Protein AF-A0A6M4PAP9-F1 (afdb_monomer_lite)

pLDDT: mean 83.78, std 11.13, range [40.34, 94.56]

Radius of gyration: 16.0 Å; chains: 1; bounding box: 35×45×28 Å

Structure (mmCIF, N/CA/C/O backbone):
data_AF-A0A6M4PAP9-F1
#
_entry.id   AF-A0A6M4PAP9-F1
#
loop_
_atom_site.group_PDB
_atom_site.id
_atom_site.type_symbol
_atom_site.label_atom_id
_atom_site.label_alt_id
_atom_site.label_comp_id
_atom_site.label_asym_id
_atom_site.label_entity_id
_atom_site.label_seq_id
_atom_site.pdbx_PDB_ins_code
_atom_site.Cartn_x
_atom_site.Cartn_y
_atom_site.Cartn_z
_atom_site.occupancy
_atom_site.B_iso_or_equiv
_atom_site.auth_seq_id
_atom_site.auth_comp_id
_atom_site.auth_asym_id
_atom_site.auth_atom_id
_atom_site.pdbx_PDB_model_num
ATOM 1 N N . MET A 1 1 ? 6.017 -32.708 13.278 1.00 45.50 1 MET A N 1
ATOM 2 C CA . MET A 1 1 ? 6.046 -31.529 12.390 1.00 45.50 1 MET A CA 1
ATOM 3 C C . MET A 1 1 ? 4.644 -31.342 11.847 1.00 45.50 1 MET A C 1
ATOM 5 O O . MET A 1 1 ? 4.161 -32.225 11.154 1.00 45.50 1 MET A O 1
ATOM 9 N N . THR A 1 2 ? 3.949 -30.281 12.242 1.00 58.84 2 THR A N 1
ATOM 10 C CA . THR A 1 2 ? 2.662 -29.913 11.640 1.00 58.84 2 THR A CA 1
ATOM 11 C C . THR A 1 2 ? 2.930 -29.408 10.228 1.00 58.84 2 THR A C 1
ATOM 13 O O . THR A 1 2 ? 3.686 -28.454 10.059 1.00 58.84 2 THR A O 1
ATOM 16 N N . ASN A 1 3 ? 2.364 -30.080 9.227 1.00 66.94 3 ASN A N 1
ATOM 17 C CA . ASN A 1 3 ? 2.422 -29.657 7.833 1.00 66.94 3 ASN A CA 1
ATOM 18 C C . ASN A 1 3 ? 1.573 -28.383 7.706 1.00 66.94 3 ASN A C 1
ATOM 20 O O . ASN A 1 3 ? 0.348 -28.465 7.657 1.00 66.94 3 ASN A O 1
ATOM 24 N N . ARG A 1 4 ? 2.203 -27.209 7.811 1.00 83.62 4 ARG A N 1
ATOM 25 C CA . ARG A 1 4 ? 1.510 -25.931 7.642 1.00 83.62 4 ARG A CA 1
ATOM 26 C C . ARG A 1 4 ? 1.254 -25.754 6.151 1.00 83.62 4 ARG A C 1
ATOM 28 O O . ARG A 1 4 ? 2.203 -25.748 5.374 1.00 83.62 4 ARG A O 1
ATOM 35 N N . GLU A 1 5 ? -0.011 -25.618 5.771 1.00 87.12 5 GLU A N 1
ATOM 36 C CA . GLU A 1 5 ? -0.370 -25.230 4.409 1.00 87.12 5 GLU A CA 1
ATOM 37 C C . GLU A 1 5 ? 0.249 -23.862 4.096 1.00 87.12 5 GLU A C 1
ATOM 39 O O . GLU A 1 5 ? 0.129 -22.920 4.888 1.00 87.12 5 GLU A O 1
ATOM 44 N N . LEU A 1 6 ? 0.961 -23.780 2.969 1.00 90.94 6 LEU A N 1
ATOM 45 C CA . LEU A 1 6 ? 1.577 -22.540 2.511 1.00 90.94 6 LEU A CA 1
ATOM 46 C C . LEU A 1 6 ? 0.480 -21.544 2.129 1.00 90.94 6 LEU A C 1
ATOM 48 O O . LEU A 1 6 ? -0.467 -21.877 1.417 1.00 90.94 6 LEU A O 1
ATOM 52 N N . THR A 1 7 ? 0.615 -20.314 2.603 1.00 87.62 7 THR A N 1
ATOM 53 C CA . THR A 1 7 ? -0.268 -19.209 2.239 1.00 87.62 7 THR A CA 1
ATOM 54 C C . THR A 1 7 ? 0.156 -18.603 0.892 1.00 87.62 7 THR A C 1
ATOM 56 O O . THR A 1 7 ? 1.267 -18.847 0.410 1.00 87.62 7 THR A O 1
ATOM 59 N N . PRO A 1 8 ? -0.687 -17.766 0.264 1.00 86.38 8 PRO A N 1
ATOM 60 C CA . PRO A 1 8 ? -0.292 -17.033 -0.938 1.00 86.38 8 PRO A CA 1
ATOM 61 C C . PRO A 1 8 ? 0.943 -16.137 -0.753 1.00 86.38 8 PRO A C 1
ATOM 63 O O . PRO A 1 8 ? 1.653 -15.902 -1.722 1.00 86.38 8 PRO A O 1
ATOM 66 N N . TYR A 1 9 ? 1.225 -15.675 0.471 1.00 81.56 9 TYR A N 1
ATOM 67 C CA . TYR A 1 9 ? 2.452 -14.931 0.779 1.00 81.56 9 TYR A CA 1
ATOM 68 C C . TYR A 1 9 ? 3.676 -15.855 0.791 1.00 81.56 9 TYR A C 1
ATOM 70 O O . TYR A 1 9 ? 4.676 -15.556 0.153 1.00 81.56 9 TYR A O 1
ATOM 78 N N . ASP A 1 10 ? 3.559 -17.048 1.392 1.00 85.00 10 ASP A N 1
ATOM 79 C CA . ASP A 1 10 ? 4.655 -18.032 1.436 1.00 85.00 10 ASP A CA 1
ATOM 80 C C . ASP A 1 10 ? 5.072 -18.537 0.036 1.00 85.00 10 ASP A C 1
ATOM 82 O O . ASP A 1 10 ? 6.173 -19.052 -0.144 1.00 85.00 10 ASP A O 1
ATOM 86 N N . THR A 1 11 ? 4.183 -18.423 -0.954 1.00 88.31 11 THR A N 1
ATOM 87 C CA . THR A 1 11 ? 4.405 -18.873 -2.341 1.00 88.31 11 THR A CA 1
ATOM 88 C C . THR A 1 11 ? 4.687 -17.736 -3.323 1.00 88.31 11 THR A C 1
ATOM 90 O O . THR A 1 11 ? 4.973 -18.013 -4.486 1.00 88.31 11 THR A O 1
ATOM 93 N N . GLY A 1 12 ? 4.590 -16.473 -2.894 1.00 84.25 12 GLY A N 1
ATOM 94 C CA . GLY A 1 12 ? 4.694 -15.310 -3.783 1.00 84.25 12 GLY A CA 1
ATOM 95 C C . GLY A 1 12 ? 3.502 -15.130 -4.734 1.00 84.25 12 GLY A C 1
ATOM 96 O O . GLY A 1 12 ? 3.591 -14.383 -5.701 1.00 84.25 12 GLY A O 1
ATOM 97 N N . ALA A 1 13 ? 2.371 -15.796 -4.481 1.00 86.69 13 ALA A N 1
ATOM 98 C CA . ALA A 1 13 ? 1.151 -15.657 -5.279 1.00 86.69 13 ALA A CA 1
ATOM 99 C C . ALA A 1 13 ? 0.395 -14.335 -5.018 1.00 86.69 13 ALA A C 1
ATOM 101 O O . ALA A 1 13 ? -0.600 -14.052 -5.687 1.00 86.69 13 ALA A O 1
ATOM 102 N N . ARG A 1 14 ? 0.826 -13.535 -4.033 1.00 87.44 14 ARG A N 1
ATOM 103 C CA . ARG A 1 14 ? 0.334 -12.177 -3.757 1.00 87.44 14 ARG A CA 1
ATOM 104 C C . ARG A 1 14 ? 1.503 -11.232 -3.513 1.00 87.44 14 ARG A C 1
ATOM 106 O O . ARG A 1 14 ? 2.479 -11.634 -2.888 1.00 87.44 14 ARG A O 1
ATOM 113 N N . LEU A 1 15 ? 1.348 -9.979 -3.944 1.00 87.50 15 LEU A N 1
ATOM 114 C CA . LEU A 1 15 ? 2.279 -8.906 -3.597 1.00 87.50 15 LEU A CA 1
ATOM 115 C C . LEU A 1 15 ? 2.238 -8.642 -2.084 1.00 87.50 15 LEU A C 1
ATOM 117 O O . LEU A 1 15 ? 1.171 -8.700 -1.459 1.00 87.50 15 LEU A O 1
ATOM 121 N N . GLU A 1 16 ? 3.398 -8.354 -1.502 1.00 85.88 16 GLU A N 1
ATOM 122 C CA . GLU A 1 16 ? 3.531 -8.046 -0.079 1.00 85.88 16 GLU A CA 1
ATOM 123 C C . GLU A 1 16 ? 3.419 -6.535 0.158 1.00 85.88 16 GLU A C 1
ATOM 125 O O . GLU A 1 16 ? 4.092 -5.770 -0.535 1.00 85.88 16 GLU A O 1
ATOM 130 N N . PRO A 1 17 ? 2.602 -6.086 1.130 1.00 88.75 17 PRO A N 1
ATOM 131 C CA . PRO A 1 17 ? 2.561 -4.683 1.505 1.00 88.75 17 PRO A CA 1
ATOM 132 C C . PRO A 1 17 ? 3.837 -4.307 2.261 1.00 88.75 17 PRO A C 1
ATOM 134 O O . PRO A 1 17 ? 4.191 -4.937 3.261 1.00 88.75 17 PRO A O 1
ATOM 137 N N . LYS A 1 18 ? 4.489 -3.232 1.835 1.00 89.00 18 LYS A N 1
ATOM 138 C CA . LYS A 1 18 ? 5.656 -2.647 2.492 1.00 89.00 18 LYS A CA 1
ATOM 139 C C . LYS A 1 18 ? 5.281 -1.299 3.074 1.00 89.00 18 LYS A C 1
ATOM 141 O O . LYS A 1 18 ? 4.684 -0.468 2.401 1.00 89.00 18 LYS A O 1
ATOM 146 N N . THR A 1 19 ? 5.603 -1.073 4.341 1.00 89.75 19 THR A N 1
ATOM 147 C CA . THR A 1 19 ? 5.342 0.220 4.981 1.00 89.75 19 THR A CA 1
ATOM 148 C C . THR A 1 19 ? 6.126 1.319 4.285 1.00 89.75 19 THR A C 1
ATOM 150 O O . THR A 1 19 ? 7.333 1.188 4.096 1.00 89.75 19 THR A O 1
ATOM 153 N N . TRP A 1 20 ? 5.451 2.422 3.966 1.00 89.19 20 TRP A N 1
ATOM 154 C CA . TRP A 1 20 ? 6.077 3.543 3.266 1.00 89.19 20 TRP A CA 1
ATOM 155 C C . TRP A 1 20 ? 7.127 4.265 4.108 1.00 89.19 20 TRP A C 1
ATOM 157 O O . TRP A 1 20 ? 8.049 4.860 3.564 1.00 89.19 20 TRP A O 1
ATOM 167 N N . VAL A 1 21 ? 6.993 4.201 5.434 1.00 90.06 21 VAL A N 1
ATOM 168 C CA . VAL A 1 21 ? 7.942 4.774 6.390 1.00 90.06 21 VAL A CA 1
ATOM 169 C C . VAL A 1 21 ? 8.676 3.656 7.122 1.00 90.06 21 VAL A C 1
ATOM 171 O O . VAL A 1 21 ? 8.043 2.769 7.697 1.00 90.06 21 VAL A O 1
ATOM 174 N N . ASP A 1 22 ? 10.003 3.737 7.143 1.00 89.06 22 ASP A N 1
ATOM 175 C CA . ASP A 1 22 ? 10.891 2.871 7.915 1.00 89.06 22 ASP A CA 1
ATOM 176 C C . ASP A 1 22 ? 11.776 3.687 8.883 1.00 89.06 22 ASP A C 1
ATOM 178 O O . ASP A 1 22 ? 11.538 4.870 9.140 1.00 89.06 22 ASP A O 1
ATOM 182 N N . ALA A 1 23 ? 12.792 3.045 9.470 1.00 85.50 23 ALA A N 1
ATOM 183 C CA . ALA A 1 23 ? 13.706 3.690 10.416 1.00 85.50 23 ALA A CA 1
ATOM 184 C C . ALA A 1 23 ? 14.574 4.804 9.793 1.00 85.50 23 ALA A C 1
ATOM 186 O O . ALA A 1 23 ? 15.152 5.612 10.518 1.00 85.50 23 ALA A O 1
ATOM 187 N N . GLU A 1 24 ? 14.687 4.836 8.470 1.00 84.38 24 GLU A N 1
ATOM 188 C CA . GLU A 1 24 ? 15.563 5.712 7.697 1.00 84.38 24 GLU A CA 1
ATOM 189 C C . GLU A 1 24 ? 14.774 6.787 6.913 1.00 84.38 24 GLU A C 1
ATOM 191 O O . GLU A 1 24 ? 15.383 7.711 6.371 1.00 84.38 24 GLU A O 1
ATOM 196 N N . GLY A 1 25 ? 13.437 6.724 6.883 1.00 86.94 25 GLY A N 1
ATOM 197 C CA . GLY A 1 25 ? 12.556 7.760 6.329 1.00 86.94 25 GLY A CA 1
ATOM 198 C C . GLY A 1 25 ? 11.455 7.196 5.433 1.00 86.94 25 GLY A C 1
ATOM 199 O O . GLY A 1 25 ? 10.969 6.091 5.658 1.00 86.94 25 GLY A O 1
ATOM 200 N N . VAL A 1 26 ? 11.040 7.967 4.423 1.00 87.62 26 VAL A N 1
ATOM 201 C CA . VAL A 1 26 ? 10.118 7.487 3.379 1.00 87.62 26 VAL A CA 1
ATOM 202 C C . VAL A 1 26 ? 10.888 6.607 2.393 1.00 87.62 26 VAL A C 1
ATOM 204 O O . VAL A 1 26 ? 11.876 7.054 1.807 1.00 87.62 26 VAL A O 1
ATOM 207 N N . ALA A 1 27 ? 10.451 5.358 2.244 1.00 76.88 27 ALA A N 1
ATOM 208 C CA . ALA A 1 27 ? 11.095 4.319 1.446 1.00 76.88 27 ALA A CA 1
ATOM 209 C C . ALA A 1 27 ? 10.516 4.177 0.026 1.00 76.88 27 ALA A C 1
ATOM 211 O O . ALA A 1 27 ? 11.187 3.613 -0.831 1.00 76.88 27 ALA A O 1
ATOM 212 N N . GLY A 1 28 ? 9.304 4.682 -0.224 1.00 66.56 28 GLY A N 1
ATOM 213 C CA . GLY A 1 28 ? 8.585 4.474 -1.487 1.00 66.56 28 GLY A CA 1
ATOM 214 C C . GLY A 1 28 ? 8.572 5.650 -2.467 1.00 66.56 28 GLY A C 1
ATOM 215 O O . GLY A 1 28 ? 7.719 5.705 -3.346 1.00 66.56 28 GLY A O 1
ATOM 216 N N . GLU A 1 29 ? 9.496 6.605 -2.325 1.00 68.75 29 GLU A N 1
ATOM 217 C CA . GLU A 1 29 ? 9.741 7.655 -3.327 1.00 68.75 29 GLU A CA 1
ATOM 218 C C . GLU A 1 29 ? 11.152 7.513 -3.923 1.00 68.75 29 GLU A C 1
ATOM 220 O O . GLU A 1 29 ? 12.046 6.951 -3.290 1.00 68.75 29 GLU A O 1
ATOM 225 N N . GLU A 1 30 ? 11.385 8.080 -5.117 1.00 68.06 30 GLU A N 1
ATOM 226 C CA . GLU A 1 30 ? 12.691 8.039 -5.809 1.00 68.06 30 GLU A CA 1
ATOM 227 C C . GLU A 1 30 ? 13.852 8.603 -4.970 1.00 68.06 30 GLU A C 1
ATOM 229 O O . GLU A 1 30 ? 15.021 8.307 -5.219 1.00 68.06 30 GLU A O 1
ATOM 234 N N . SER A 1 31 ? 13.555 9.451 -3.985 1.00 72.69 31 SER A N 1
ATOM 235 C CA . SER A 1 31 ? 14.541 10.043 -3.087 1.00 72.69 31 SER A CA 1
ATOM 236 C C . SER A 1 31 ? 14.066 9.959 -1.647 1.00 72.69 31 SER A C 1
ATOM 238 O O . SER A 1 31 ? 13.036 10.530 -1.289 1.00 72.69 31 SER A O 1
ATOM 240 N N . ARG A 1 32 ? 14.864 9.301 -0.796 1.00 82.50 32 ARG A N 1
ATOM 241 C CA . ARG A 1 32 ? 14.592 9.261 0.641 1.00 82.50 32 ARG A CA 1
ATOM 242 C C . ARG A 1 32 ? 14.502 10.666 1.218 1.00 82.50 32 ARG A C 1
ATOM 244 O O . ARG A 1 32 ? 15.393 11.497 1.027 1.00 82.50 32 ARG A O 1
ATOM 251 N N . ARG A 1 33 ? 13.466 10.880 2.021 1.00 90.00 33 ARG A N 1
ATOM 252 C CA . ARG A 1 33 ? 13.273 12.088 2.821 1.00 90.00 33 ARG A CA 1
ATOM 253 C C . ARG A 1 33 ? 12.784 11.738 4.226 1.00 90.00 33 ARG A C 1
ATOM 255 O O . ARG A 1 33 ? 12.222 10.656 4.420 1.00 90.00 33 ARG A O 1
ATOM 262 N N . PRO A 1 34 ? 12.957 12.642 5.207 1.00 91.12 34 PRO A N 1
ATOM 263 C CA . PRO A 1 34 ? 12.305 12.501 6.501 1.00 91.12 34 PRO A CA 1
ATOM 264 C C . PRO A 1 34 ? 10.791 12.319 6.339 1.00 91.12 34 PRO A C 1
ATOM 266 O O . PRO A 1 34 ? 10.164 12.979 5.504 1.00 91.12 34 PRO A O 1
ATOM 269 N N . ALA A 1 35 ? 10.220 11.428 7.147 1.00 89.31 35 ALA A N 1
ATOM 270 C CA . ALA A 1 35 ? 8.784 11.210 7.176 1.00 89.31 35 ALA A CA 1
ATOM 271 C C . ALA A 1 35 ? 8.056 12.396 7.823 1.00 89.31 35 ALA A C 1
ATOM 273 O O . ALA A 1 35 ? 8.527 13.007 8.786 1.00 89.31 35 ALA A O 1
ATOM 274 N N . THR A 1 36 ? 6.883 12.693 7.291 1.00 91.00 36 THR A N 1
ATOM 275 C CA . THR A 1 36 ? 5.892 13.628 7.816 1.00 91.00 36 THR A CA 1
ATOM 276 C C . THR A 1 36 ? 4.671 12.849 8.303 1.00 91.00 36 THR A C 1
ATOM 278 O O . THR A 1 36 ? 4.554 11.649 8.058 1.00 91.00 36 THR A O 1
ATOM 281 N N . ALA A 1 37 ? 3.751 13.514 9.007 1.00 88.56 37 ALA A N 1
ATOM 282 C CA . ALA A 1 37 ? 2.544 12.863 9.521 1.00 88.56 37 ALA A CA 1
ATOM 283 C C . ALA A 1 37 ? 1.721 12.179 8.410 1.00 88.56 37 ALA A C 1
ATOM 285 O O . ALA A 1 37 ? 1.198 11.091 8.635 1.00 88.56 37 ALA A O 1
ATOM 286 N N . ASP A 1 38 ? 1.689 12.771 7.214 1.00 86.75 38 ASP A N 1
ATOM 287 C CA . ASP A 1 38 ? 0.894 12.290 6.079 1.00 86.75 38 ASP A CA 1
ATOM 288 C C . ASP A 1 38 ? 1.470 11.028 5.416 1.00 86.75 38 ASP A C 1
ATOM 290 O O . ASP A 1 38 ? 0.787 10.392 4.610 1.00 86.75 38 ASP A O 1
ATOM 294 N N . ASP A 1 39 ? 2.713 10.658 5.740 1.00 87.88 39 ASP A N 1
ATOM 295 C CA . ASP A 1 39 ? 3.384 9.481 5.179 1.00 87.88 39 ASP A CA 1
ATOM 296 C C . ASP A 1 39 ? 3.047 8.194 5.942 1.00 87.88 39 ASP A C 1
ATOM 298 O O . ASP A 1 39 ? 3.112 7.092 5.392 1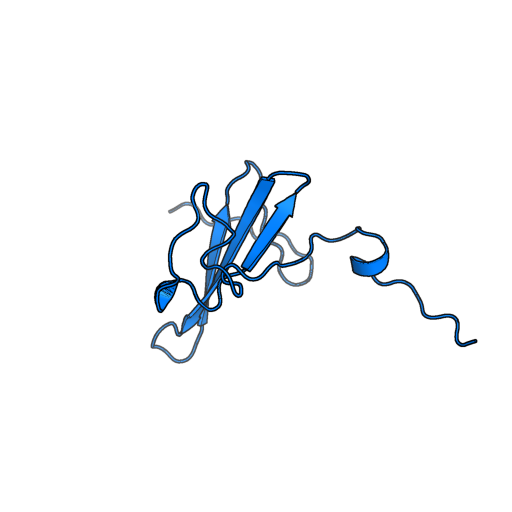.00 87.88 39 ASP A O 1
ATOM 302 N N . TYR A 1 40 ? 2.681 8.318 7.219 1.00 88.75 40 TYR A N 1
ATOM 303 C CA . TYR A 1 40 ? 2.381 7.172 8.068 1.00 88.75 40 TYR A CA 1
ATOM 304 C C . TYR A 1 40 ? 1.033 6.541 7.704 1.00 88.75 40 TYR A C 1
ATOM 306 O O . TYR A 1 40 ? 0.047 7.221 7.443 1.00 88.75 40 TYR A O 1
ATOM 314 N N . GLY A 1 41 ? 0.983 5.206 7.730 1.00 88.56 41 GLY A N 1
ATOM 315 C CA . GLY A 1 41 ? -0.217 4.438 7.376 1.00 88.56 41 GLY A CA 1
ATOM 316 C C . GLY A 1 41 ? -0.353 4.125 5.883 1.00 88.56 41 GLY A C 1
ATOM 317 O O . GLY A 1 41 ? -1.258 3.380 5.510 1.00 88.56 41 GLY A O 1
ATOM 318 N N . ARG A 1 42 ? 0.560 4.631 5.045 1.00 92.94 42 ARG A N 1
ATOM 319 C CA . ARG A 1 42 ? 0.696 4.231 3.641 1.00 92.94 42 ARG A CA 1
ATOM 320 C C . ARG A 1 42 ? 1.488 2.931 3.514 1.00 92.94 42 ARG A C 1
ATOM 322 O O . ARG A 1 42 ? 2.433 2.686 4.274 1.00 92.94 42 ARG A O 1
ATOM 329 N N . VAL A 1 43 ? 1.106 2.112 2.540 1.00 92.12 43 VAL A N 1
ATOM 330 C CA . VAL A 1 43 ? 1.831 0.900 2.151 1.00 92.12 43 VAL A CA 1
ATOM 331 C C . VAL A 1 43 ? 2.005 0.829 0.641 1.00 92.12 43 VAL A C 1
ATOM 333 O O . VAL A 1 43 ? 1.079 1.145 -0.101 1.00 92.12 43 VAL A O 1
ATOM 336 N N . ASP A 1 44 ? 3.167 0.367 0.210 1.00 90.62 44 ASP A N 1
ATOM 337 C CA . ASP A 1 44 ? 3.482 0.068 -1.180 1.00 90.62 44 ASP A CA 1
ATOM 338 C C . ASP A 1 44 ? 3.327 -1.423 -1.457 1.00 90.62 44 ASP A C 1
ATOM 340 O O . ASP A 1 44 ? 3.683 -2.267 -0.636 1.00 90.62 44 ASP A O 1
ATOM 344 N N . PHE A 1 45 ? 2.793 -1.748 -2.626 1.00 89.50 45 PHE A N 1
ATOM 345 C CA . PHE A 1 45 ? 2.805 -3.092 -3.182 1.00 89.50 45 PHE A CA 1
ATOM 346 C C . PHE A 1 45 ? 3.763 -3.106 -4.359 1.00 89.50 45 PHE A C 1
ATOM 348 O O . PHE A 1 45 ? 3.491 -2.464 -5.372 1.00 89.50 45 PHE A O 1
ATOM 355 N N . ASP A 1 46 ? 4.850 -3.855 -4.232 1.00 84.75 46 ASP A N 1
ATOM 356 C CA . ASP A 1 46 ? 5.890 -3.901 -5.257 1.00 84.75 46 ASP A CA 1
ATOM 357 C C . ASP A 1 46 ? 5.643 -5.042 -6.238 1.00 84.75 46 ASP A C 1
ATOM 359 O O . ASP A 1 46 ? 5.354 -6.167 -5.833 1.00 84.75 46 ASP A O 1
ATOM 363 N N . GLU A 1 47 ? 5.815 -4.762 -7.524 1.00 78.88 47 GLU A N 1
ATOM 364 C CA . GLU A 1 47 ? 5.886 -5.744 -8.597 1.00 78.88 47 GLU A CA 1
ATOM 365 C C . GLU A 1 47 ? 7.321 -5.752 -9.150 1.00 78.88 47 GLU A C 1
ATOM 367 O O . GLU A 1 47 ? 7.769 -4.813 -9.807 1.00 78.88 47 GLU A O 1
ATOM 372 N N . PHE A 1 48 ? 8.062 -6.826 -8.866 1.00 78.81 48 PHE A N 1
ATOM 373 C CA . PHE A 1 48 ? 9.498 -6.937 -9.158 1.00 78.81 48 PHE A CA 1
ATOM 374 C C . PHE A 1 48 ? 10.325 -5.818 -8.495 1.00 78.81 48 PHE A C 1
ATOM 376 O O . PHE A 1 48 ? 10.472 -5.820 -7.274 1.00 78.81 48 PHE A O 1
ATOM 383 N N . ASP A 1 49 ? 10.861 -4.895 -9.297 1.00 75.94 49 ASP A N 1
ATOM 384 C CA . ASP A 1 49 ? 11.762 -3.814 -8.883 1.00 75.94 49 ASP A CA 1
ATOM 385 C C . ASP A 1 49 ? 11.058 -2.443 -8.817 1.00 75.94 49 ASP A C 1
ATOM 387 O O . ASP A 1 49 ? 11.720 -1.421 -8.638 1.00 75.94 49 ASP A O 1
ATOM 391 N N . ALA A 1 50 ? 9.732 -2.396 -8.990 1.00 81.31 50 ALA A N 1
ATOM 392 C CA . ALA A 1 50 ? 8.958 -1.158 -8.986 1.00 81.31 50 ALA A CA 1
ATOM 393 C C . ALA A 1 50 ? 7.718 -1.257 -8.090 1.00 81.31 50 ALA A C 1
ATOM 395 O O . ALA A 1 50 ? 7.086 -2.308 -7.990 1.00 81.31 50 ALA A O 1
ATOM 396 N N . THR A 1 51 ? 7.327 -0.140 -7.481 1.00 86.50 51 THR A N 1
ATOM 397 C CA . THR A 1 51 ? 6.042 -0.026 -6.788 1.00 86.50 51 THR A CA 1
ATOM 398 C C . THR A 1 51 ? 4.916 -0.105 -7.818 1.00 86.50 51 THR A C 1
ATOM 400 O O . THR A 1 51 ? 4.856 0.713 -8.730 1.00 86.50 51 THR A O 1
ATOM 403 N N . ALA A 1 52 ? 3.999 -1.062 -7.682 1.00 88.94 52 ALA A N 1
ATOM 404 C CA . ALA A 1 52 ? 2.803 -1.156 -8.516 1.00 88.94 52 ALA A CA 1
ATOM 405 C C . ALA A 1 52 ? 1.701 -0.210 -8.020 1.00 88.94 52 ALA A C 1
ATOM 407 O O . ALA A 1 52 ? 1.059 0.475 -8.819 1.00 88.94 52 ALA A O 1
ATOM 408 N N . ALA A 1 53 ? 1.489 -0.144 -6.702 1.00 90.31 53 ALA A N 1
ATOM 409 C CA . ALA A 1 53 ? 0.515 0.756 -6.090 1.00 90.31 53 ALA A CA 1
ATOM 410 C C . ALA A 1 53 ? 0.897 1.171 -4.670 1.00 90.31 53 ALA A C 1
ATOM 412 O O . ALA A 1 53 ? 1.412 0.358 -3.905 1.00 90.31 53 ALA A O 1
ATOM 413 N N . THR A 1 54 ? 0.520 2.391 -4.297 1.00 92.06 54 THR A N 1
ATOM 414 C CA . THR A 1 54 ? 0.531 2.870 -2.909 1.00 92.06 54 THR A CA 1
ATOM 415 C C . THR A 1 54 ? -0.902 2.944 -2.391 1.00 92.06 54 THR A C 1
ATOM 417 O O . THR A 1 54 ? -1.779 3.491 -3.062 1.00 92.06 54 THR A O 1
ATOM 420 N N . VAL A 1 55 ? -1.153 2.415 -1.195 1.00 93.19 55 VAL A N 1
ATOM 421 C CA . VAL A 1 55 ? -2.490 2.303 -0.598 1.00 93.19 55 VAL A CA 1
ATOM 422 C C . VAL A 1 55 ? -2.502 2.881 0.813 1.00 93.19 55 VAL A C 1
ATOM 424 O O . VAL A 1 55 ? -1.595 2.627 1.605 1.00 93.19 55 VAL A O 1
ATOM 427 N N . TRP A 1 56 ? -3.546 3.638 1.150 1.00 94.56 56 TRP A N 1
ATOM 428 C CA . TRP A 1 56 ? -3.810 4.103 2.516 1.00 94.56 56 TRP A CA 1
ATOM 429 C C . TRP A 1 56 ? -5.302 4.321 2.754 1.00 94.56 56 TRP A C 1
ATOM 431 O O . TRP A 1 56 ? -6.101 4.323 1.821 1.00 94.56 56 TRP A O 1
ATOM 441 N N . MET A 1 57 ? -5.689 4.490 4.016 1.00 94.38 57 MET A N 1
ATOM 442 C CA . MET A 1 57 ? -7.068 4.788 4.398 1.00 94.38 57 MET A CA 1
ATOM 443 C C . MET A 1 57 ? -7.135 6.034 5.265 1.00 94.38 57 MET A C 1
ATOM 445 O O . MET A 1 57 ? -6.267 6.254 6.108 1.00 94.38 57 MET A O 1
ATOM 449 N N . GLU A 1 58 ? -8.209 6.798 5.110 1.00 93.94 58 GLU A N 1
ATOM 450 C CA . GLU A 1 58 ? -8.539 7.918 5.988 1.00 93.94 58 GLU A CA 1
ATOM 451 C C . GLU A 1 58 ? -10.018 7.881 6.396 1.00 93.94 58 GLU A C 1
ATOM 453 O O . GLU A 1 58 ? -10.842 7.335 5.659 1.00 93.94 58 GLU A O 1
ATOM 458 N N . PRO A 1 59 ? -10.393 8.440 7.558 1.00 93.50 59 PRO A N 1
ATOM 459 C CA . PRO A 1 59 ? -11.796 8.646 7.901 1.00 93.50 59 PRO A CA 1
ATOM 460 C C . PRO A 1 59 ? -12.481 9.589 6.901 1.00 93.50 59 PRO A C 1
ATOM 462 O O . PRO A 1 59 ? -11.919 10.620 6.544 1.00 93.50 59 PRO A O 1
ATOM 465 N N . ASP A 1 60 ? -13.724 9.297 6.517 1.00 93.38 60 ASP A N 1
ATOM 466 C CA . ASP A 1 60 ? -14.500 10.135 5.582 1.00 93.38 60 ASP A CA 1
ATOM 467 C C . ASP A 1 60 ? -15.193 11.346 6.248 1.00 93.38 60 ASP A C 1
ATOM 469 O O . ASP A 1 60 ? -15.839 12.156 5.584 1.00 93.38 60 ASP A O 1
ATOM 473 N N . GLY A 1 61 ? -15.097 11.460 7.577 1.00 92.38 61 GLY A N 1
ATOM 474 C CA . GLY A 1 61 ? -15.769 12.490 8.378 1.00 92.38 61 GLY A CA 1
ATOM 475 C C . GLY A 1 61 ? -17.263 12.246 8.648 1.00 92.38 61 GLY A C 1
ATOM 476 O O . GLY A 1 61 ? -17.870 13.001 9.406 1.00 92.38 61 GLY A O 1
ATOM 477 N N . LEU A 1 62 ? -17.853 11.186 8.091 1.00 92.88 62 LEU A N 1
ATOM 478 C CA . LEU A 1 62 ? -19.257 10.775 8.231 1.00 92.88 62 LEU A CA 1
ATOM 479 C C . LEU A 1 62 ? -19.425 9.473 9.035 1.00 92.88 62 LEU A C 1
ATOM 481 O O . LEU A 1 62 ? -20.545 9.000 9.229 1.00 92.88 62 LEU A O 1
ATOM 485 N N . GLY A 1 63 ? -18.322 8.914 9.534 1.00 92.00 63 GLY A N 1
ATOM 486 C CA . GLY A 1 63 ? -18.292 7.664 10.296 1.00 92.00 63 GLY A CA 1
ATOM 487 C C . GLY A 1 63 ? -17.883 6.445 9.467 1.00 92.00 63 GLY A C 1
ATOM 488 O O . GLY A 1 63 ? -17.950 5.326 9.976 1.00 92.00 63 GLY A O 1
ATOM 489 N N . GLY A 1 64 ? -17.457 6.651 8.221 1.00 93.56 64 GLY A N 1
ATOM 490 C CA . GLY A 1 64 ? -16.830 5.658 7.360 1.00 93.56 64 GLY A CA 1
ATOM 491 C C . GLY A 1 64 ? -15.337 5.922 7.142 1.00 93.56 64 GLY A C 1
ATOM 492 O O . GLY A 1 64 ? -14.709 6.750 7.809 1.00 93.56 64 GLY A O 1
ATOM 493 N N . CYS A 1 65 ? -14.772 5.193 6.181 1.00 93.81 65 CYS A N 1
ATOM 494 C CA . CYS A 1 65 ? -13.390 5.337 5.735 1.00 93.81 65 CYS A CA 1
ATOM 495 C C . CYS A 1 65 ? -13.344 5.402 4.205 1.00 93.81 65 CYS A C 1
ATOM 497 O O . CYS A 1 65 ? -14.121 4.726 3.530 1.00 93.81 65 CYS A O 1
ATOM 499 N N . VAL A 1 66 ? -12.384 6.148 3.668 1.00 92.62 66 VAL A N 1
ATOM 500 C CA . VAL A 1 66 ? -12.022 6.159 2.250 1.00 92.62 66 VAL A CA 1
ATOM 501 C C . VAL A 1 66 ? -10.731 5.366 2.077 1.00 92.62 66 VAL A C 1
ATOM 503 O O . VAL A 1 66 ? -9.752 5.620 2.775 1.00 92.62 66 VAL A O 1
ATOM 506 N N . LEU A 1 67 ? -10.731 4.402 1.153 1.00 92.12 67 LEU A N 1
ATOM 507 C CA . LEU A 1 67 ? -9.522 3.722 0.690 1.00 92.12 67 LEU A CA 1
ATOM 508 C C . LEU A 1 67 ? -8.961 4.483 -0.508 1.00 92.12 67 LEU A C 1
ATOM 510 O O . LEU A 1 67 ? -9.620 4.599 -1.540 1.00 92.12 67 LEU A O 1
ATOM 514 N N . HIS A 1 68 ? -7.735 4.963 -0.370 1.00 91.88 68 HIS A N 1
ATOM 515 C CA . HIS A 1 68 ? -6.983 5.616 -1.427 1.00 91.88 68 HIS A CA 1
ATOM 516 C C . HIS A 1 68 ? -6.024 4.628 -2.070 1.00 91.88 68 HIS A C 1
ATOM 518 O O . HIS A 1 68 ? -5.352 3.861 -1.377 1.00 91.88 68 HIS A O 1
ATOM 524 N N . ILE A 1 69 ? -5.966 4.655 -3.399 1.00 90.25 69 ILE A N 1
ATOM 525 C CA . ILE A 1 69 ? -5.067 3.827 -4.199 1.00 90.25 69 ILE A CA 1
ATOM 526 C C . ILE A 1 69 ? -4.432 4.731 -5.251 1.00 90.25 69 ILE A C 1
ATOM 528 O O . ILE A 1 69 ? -5.123 5.243 -6.132 1.00 90.25 69 ILE A O 1
ATOM 532 N N . THR A 1 70 ? -3.116 4.893 -5.176 1.00 89.50 70 THR A N 1
ATOM 533 C CA . THR A 1 70 ? -2.317 5.502 -6.241 1.00 89.50 70 THR A CA 1
ATOM 534 C C . THR A 1 70 ? -1.706 4.387 -7.072 1.00 89.50 70 THR A C 1
ATOM 536 O O . THR A 1 70 ? -0.883 3.625 -6.569 1.00 89.50 70 THR A O 1
ATOM 539 N N . ALA A 1 71 ? -2.125 4.281 -8.331 1.00 88.69 71 ALA A N 1
ATOM 540 C CA . ALA A 1 71 ? -1.560 3.344 -9.294 1.00 88.69 71 ALA A CA 1
ATOM 541 C C . ALA A 1 71 ? -0.293 3.925 -9.933 1.00 88.69 71 ALA A C 1
ATOM 543 O O . ALA A 1 71 ? -0.320 5.053 -10.424 1.00 88.69 71 ALA A O 1
ATOM 544 N N . HIS A 1 72 ? 0.779 3.136 -9.971 1.00 86.75 72 HIS A N 1
ATOM 545 C CA . HIS A 1 72 ? 2.049 3.499 -10.619 1.00 86.75 72 HIS A CA 1
ATOM 546 C C . HIS A 1 72 ? 2.334 2.659 -11.872 1.00 86.75 72 HIS A C 1
ATOM 548 O O . HIS A 1 72 ? 3.241 2.970 -12.638 1.00 86.75 72 HIS A O 1
ATOM 554 N N . THR A 1 73 ? 1.526 1.622 -12.103 1.00 82.62 73 THR A N 1
ATOM 555 C CA . THR A 1 73 ? 1.516 0.810 -13.324 1.00 82.62 73 THR A CA 1
ATOM 556 C C . THR A 1 73 ? 0.169 0.921 -14.040 1.00 82.62 73 THR A C 1
ATOM 558 O O . THR A 1 73 ? -0.856 1.258 -13.435 1.00 82.62 73 THR A O 1
ATOM 561 N N . GLU A 1 74 ? 0.150 0.637 -15.341 1.00 80.12 74 GLU A N 1
ATOM 562 C CA . GLU A 1 74 ? -1.099 0.535 -16.093 1.00 80.12 74 GLU A CA 1
ATOM 563 C C . GLU A 1 74 ? -1.858 -0.748 -15.710 1.00 80.12 74 GLU A C 1
ATOM 565 O O . GLU A 1 74 ? -1.267 -1.787 -15.429 1.00 80.12 74 GLU A O 1
ATOM 570 N N . GLY A 1 75 ? -3.195 -0.701 -15.731 1.00 75.81 75 GLY A N 1
ATOM 571 C CA . GLY A 1 75 ? -4.018 -1.913 -15.623 1.00 75.81 75 GLY A CA 1
ATOM 572 C C . GLY A 1 75 ? -4.368 -2.383 -14.205 1.00 75.81 75 GLY A C 1
ATOM 573 O O . GLY A 1 75 ? -4.780 -3.531 -14.035 1.00 75.81 75 GLY A O 1
ATOM 574 N N . ILE A 1 76 ? -4.279 -1.521 -13.188 1.00 79.81 76 ILE A N 1
ATOM 575 C CA . ILE A 1 76 ? -4.758 -1.866 -11.840 1.00 79.81 76 ILE A CA 1
ATOM 576 C C . ILE A 1 76 ? -6.282 -2.009 -11.835 1.00 79.81 76 ILE A C 1
ATOM 578 O O . ILE A 1 76 ? -7.014 -1.082 -12.178 1.00 79.81 76 ILE A O 1
ATOM 582 N N . SER A 1 77 ? -6.758 -3.179 -11.408 1.00 84.88 77 SER A N 1
ATOM 583 C CA . SER A 1 77 ? -8.178 -3.466 -11.193 1.00 84.88 77 SER A CA 1
ATOM 584 C C . SER A 1 77 ? -8.443 -3.690 -9.710 1.00 84.88 77 SER A C 1
ATOM 586 O O . SER A 1 77 ? -7.708 -4.416 -9.042 1.00 84.88 77 SER A O 1
ATOM 588 N N . ILE A 1 78 ? -9.514 -3.092 -9.194 1.00 85.44 78 ILE A N 1
ATOM 589 C CA . ILE A 1 78 ? -9.934 -3.275 -7.804 1.00 85.44 78 ILE A CA 1
ATOM 590 C C . ILE A 1 78 ? -10.917 -4.439 -7.766 1.00 85.44 78 ILE A C 1
ATOM 592 O O . ILE A 1 78 ? -11.875 -4.455 -8.533 1.00 85.44 78 ILE A O 1
ATOM 596 N N . ALA A 1 79 ? -10.705 -5.402 -6.871 1.00 86.94 79 ALA A N 1
ATOM 597 C CA . ALA A 1 79 ? -11.660 -6.477 -6.627 1.00 86.94 79 ALA A CA 1
ATOM 598 C C . ALA A 1 79 ? -12.082 -6.500 -5.156 1.00 86.94 79 ALA A C 1
ATOM 600 O O . ALA A 1 79 ? -11.237 -6.464 -4.261 1.00 86.94 79 ALA A O 1
ATOM 601 N N . VAL A 1 80 ? -13.385 -6.602 -4.898 1.00 85.12 80 VAL A N 1
ATOM 602 C CA . VAL A 1 80 ? -13.955 -6.731 -3.551 1.00 85.12 80 VAL A CA 1
ATOM 603 C C . VAL A 1 80 ? -14.613 -8.094 -3.437 1.00 85.12 80 VAL A C 1
ATOM 605 O O . VAL A 1 80 ? -15.417 -8.478 -4.275 1.00 85.12 80 VAL A O 1
ATOM 608 N N . ALA A 1 81 ? -14.216 -8.861 -2.419 1.00 86.00 81 ALA A N 1
ATOM 609 C CA . ALA A 1 81 ? -14.645 -10.252 -2.241 1.00 86.00 81 ALA A CA 1
ATOM 610 C C . ALA A 1 81 ? -14.430 -11.146 -3.489 1.00 86.00 81 ALA A C 1
ATOM 612 O O . ALA A 1 81 ? -15.137 -12.131 -3.682 1.00 86.00 81 ALA A O 1
ATOM 613 N N . GLY A 1 82 ? -13.430 -10.820 -4.319 1.00 81.69 82 GLY A N 1
ATOM 614 C CA . GLY A 1 82 ? -13.117 -11.541 -5.558 1.00 81.69 82 GLY A CA 1
ATOM 615 C C . GLY A 1 82 ? -13.894 -11.072 -6.792 1.00 81.69 82 GLY A C 1
ATOM 616 O O . GLY A 1 82 ? -13.644 -11.582 -7.880 1.00 81.69 82 GLY A O 1
ATOM 617 N N . GLU A 1 83 ? -14.789 -10.094 -6.653 1.00 85.62 83 GLU A N 1
ATOM 618 C CA . GLU A 1 83 ? -15.527 -9.494 -7.762 1.00 85.62 83 GLU A CA 1
ATOM 619 C C . GLU A 1 83 ? -14.872 -8.180 -8.196 1.00 85.62 83 GLU A C 1
ATOM 621 O O . GLU A 1 83 ? -14.615 -7.304 -7.368 1.00 85.62 83 GLU A O 1
ATOM 626 N N . TYR A 1 84 ? -14.582 -8.044 -9.491 1.00 84.31 84 TYR A N 1
ATOM 627 C CA . TYR A 1 84 ? -13.954 -6.845 -10.041 1.00 84.31 84 TYR A CA 1
ATOM 628 C C . TYR A 1 84 ? -14.928 -5.666 -10.041 1.00 84.31 84 TYR A C 1
ATOM 630 O O . TYR A 1 84 ? -16.007 -5.729 -10.629 1.00 84.31 84 TYR A O 1
ATOM 63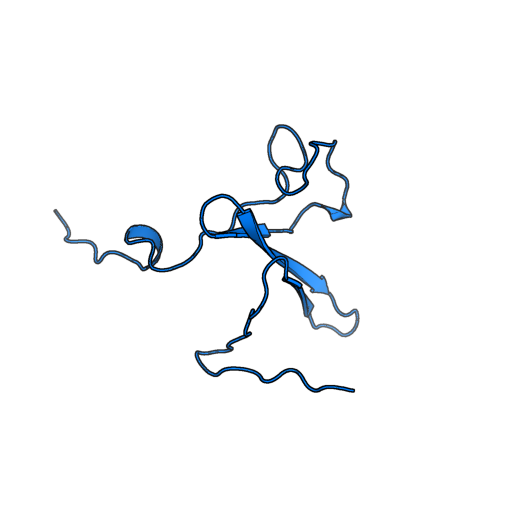8 N N . ILE A 1 85 ? -14.512 -4.563 -9.426 1.00 83.06 85 ILE A N 1
ATOM 639 C CA . ILE A 1 85 ? -15.224 -3.293 -9.467 1.00 83.06 85 ILE A CA 1
ATOM 640 C C . ILE A 1 85 ? -14.782 -2.551 -10.721 1.00 83.06 85 ILE A C 1
ATOM 642 O O . ILE A 1 85 ? -13.596 -2.299 -10.930 1.00 83.06 85 ILE A O 1
ATOM 646 N N . THR A 1 86 ? -15.752 -2.169 -11.548 1.00 69.62 86 THR A N 1
ATOM 647 C CA . THR A 1 86 ? -15.497 -1.245 -12.654 1.00 69.62 86 THR A CA 1
ATOM 648 C C . THR A 1 86 ? -15.567 0.178 -12.097 1.00 69.62 86 THR A C 1
ATOM 650 O O . THR A 1 86 ? -16.600 0.526 -11.518 1.00 69.62 86 THR A O 1
ATOM 653 N N . PRO A 1 87 ? -14.514 1.005 -12.222 1.00 60.66 87 PRO A N 1
ATOM 654 C CA . PRO A 1 87 ? -14.604 2.393 -11.799 1.00 60.66 87 PRO A CA 1
ATOM 655 C C . PRO A 1 87 ? -15.700 3.093 -12.607 1.00 60.66 87 PRO A C 1
ATOM 657 O O . PRO A 1 87 ? -15.721 3.009 -13.835 1.00 60.66 87 PRO A O 1
ATOM 660 N N . HIS A 1 88 ? -16.61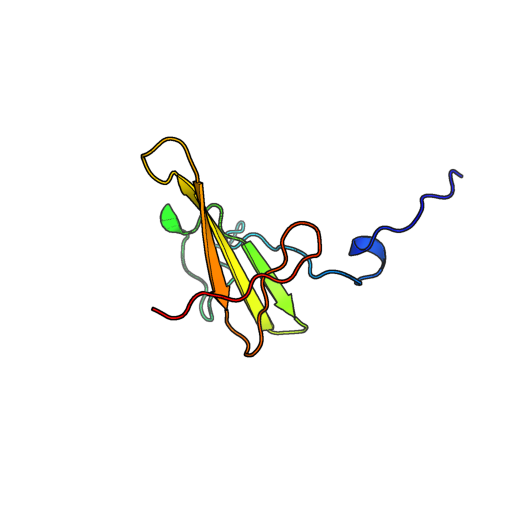9 3.781 -11.930 1.00 48.69 88 HIS A N 1
ATOM 661 C CA . HIS A 1 88 ? -17.554 4.669 -12.611 1.00 48.69 88 HIS A CA 1
ATOM 662 C C . HIS A 1 88 ? -16.769 5.863 -13.163 1.00 48.69 88 HIS A C 1
ATOM 664 O O . HIS A 1 88 ? -16.179 6.627 -12.400 1.00 48.69 88 HIS A O 1
ATOM 670 N N . THR A 1 89 ? -16.740 6.019 -14.485 1.00 46.56 89 THR A N 1
ATOM 671 C CA . THR A 1 89 ? -16.325 7.271 -15.116 1.00 46.56 89 THR A CA 1
ATOM 672 C C . THR A 1 89 ? -17.413 8.315 -14.879 1.00 46.56 89 THR A C 1
ATOM 674 O O . THR A 1 89 ? -18.573 8.086 -15.224 1.00 46.56 89 THR A O 1
ATOM 677 N N . ASN A 1 90 ? -17.035 9.432 -14.253 1.00 40.34 90 ASN A N 1
ATOM 678 C CA . ASN A 1 90 ? -17.869 10.635 -14.186 1.00 40.34 90 ASN A CA 1
ATOM 679 C C . ASN A 1 90 ? -18.014 11.282 -15.566 1.00 40.34 90 ASN A C 1
ATOM 681 O O . ASN A 1 90 ? -17.023 11.250 -16.333 1.00 40.34 90 ASN A O 1
#

Sequence (90 aa):
MTNRELTPYDTGARLEPKTWVDAEGVAGEESRRPATADDYGRVDFDEFDATAATVWMEPDGLGGCVLHITAHTEGISIAVAGEYITPHTN

Secondary structure (DSSP, 8-state):
---PPPPTTTTTSSPPEEESEETTEE-SSSS-----GGGTT-EEEEETTEEEEEEEEEE-SSSSEEEEEEE-STT--EEETTEEEPPPP-

Foldseek 3Di:
DPPDDQDCVNVVVAFDWDQQQDPQDGDQDPDGDHHDPVSGQKTFGDDPPHTQWIWGWDDPVPRRI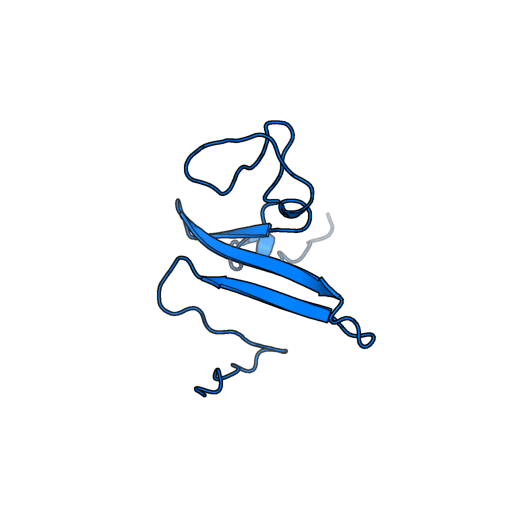DIDIDGPDPDDWDADPNHTDDDDDD

=== Feature glossary ===
The features interleaved in this record are:

— What the protein is —

Sequence gives the chain of amino acids in standard one-letter code (A=alanine, C=cysteine, …, Y=tyrosine), read N→C. It is the only feature that is directly encoded by the gene; all structural features are derived from the folded form of this sequence.

Database cross-references. InterPro integrates a dozen domain/family signature databases into unified entries with residue-range hits. GO terms attach function/process/location labels with evidence codes. CATH codes position the fold in a four-level structural taxonomy. Organism is the NCBI-taxonomy species name.

— Where its atoms are —

Atomic coordinates in PDBx/mmCIF format — the same representation the Protein Data Bank distributes. Each line of the _atom_site loop places one backbone atom in Cartesian space (units: ångströms, origin: arbitrary).

The six renders are orthographic views along the three Cartesian axes in both directions. Representation (cartoon, sticks, or surface) and color scheme (sequence-rainbow or by-chain) vary across proteins so the training set covers all the common visualization conventions.

— Local backbone conformation —

Eight-state secondary structure (DSSP): H is the canonical α-helix, G the tighter 3₁₀-helix, I the wider π-helix; E/B are β-structure, T and S are turns and bends, and '-' is everything else. DSSP derives these from the pattern of main-chain N–H···O=C hydrogen bonds, not from the sequence.

P-SEA three-state annotation labels each residue as helix, strand, or coil based purely on the geometry of the Cα trace. It serves as a fallback when the full backbone (and thus DSSP) is unavailable.

The φ/ψ torsion pair specifies the backbone conformation at each residue. φ rotates about the N–Cα bond, ψ about the Cα–C bond. Steric clashes forbid most of the (φ, ψ) plane — the allowed regions (α-helix basin, 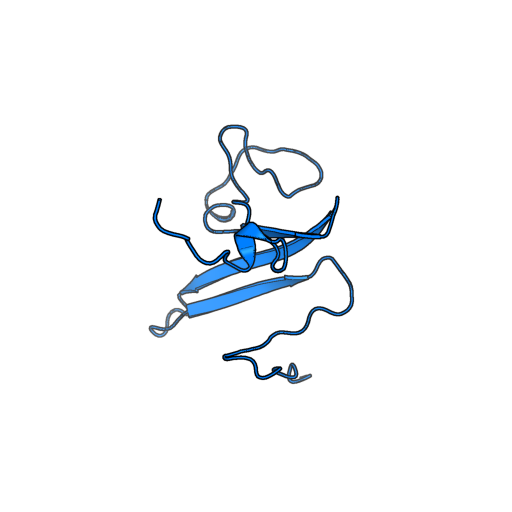β-sheet basin, left-handed helix) are the Ramachandran-allowed regions.

— Global shape and packing —

The geometric summary reports three shape descriptors. Rg (radius of gyration) measures how spread out the Cα atoms are about their centre of mass; compact globular proteins have small Rg, elongated or unfolded ones large. Cα contacts (<8 Å, |i−j|>4) count long-range residue pairs in spatial proximity — high for tightly packed folds, near zero for rods or random coil. The bounding-box extents give the protein's footprint along x, y, z in Å.

Solvent-accessible surface area (SASA) is the area in Å² traced out by the centre of a 1.4 Å probe sphere (a water molecule) rolled over the protein's van der Waals surface (Shrake–Rupley / Lee–Richards construction). Buried residues have near-zero SASA; fully exposed residues can exceed 200 Å². The total SASA scales roughly with the number of surface residues.

The contact map is a binary N×N matrix image: pixel (i, 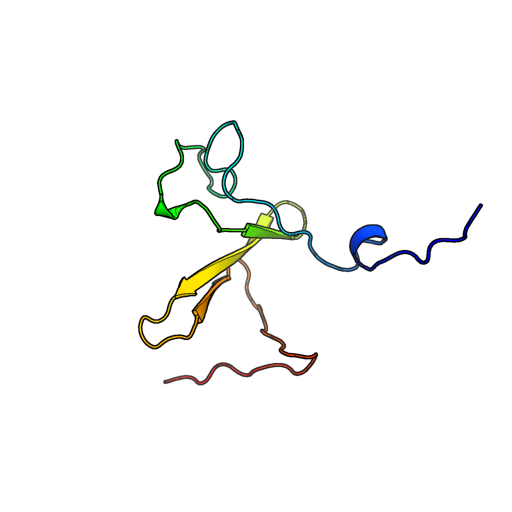j) is dark where Cα_i and Cα_j are within 8 Å and |i−j|>4. Because the |i−j|>4 filter removes local helical contacts, off-diagonal stripes parallel to the main diagonal indicate parallel β-sheets; stripes perpendicular to it indicate antiparallel β-sheets. The Ramachandran plot scatters every residue's (φ, ψ) pair against the sterically allowed regions. The PAE heatmap renders the predicted-aligned-error matrix.

— Structural neighborhood —

3Di is Foldseek's structural alphabet. Each residue is assigned one of twenty discrete states based on how its Cα sits relative to its spatial (not sequential) neighbors. Aligning 3Di strings finds structural homologs roughly as well as full 3D superposition, but orders of magnitude faster.

Nearest PDB neighbors are the top structural matches found by Foldseek when searching this structure against the entire Protein Data Bank. Each hit reports a TM-score (0 to 1; >0.5 almost always implies the same fold) and an E-value. These are *structural* homologs — they may share no detectable sequence similarity.

— Confidence and disorder —

For AlphaFold models, the B-factor field carries pLDDT — the model's own estimate of local accuracy on a 0–100 scale. Regions with pLDDT<50 should be treated as essentially unmodeled; they often correspond to intrinsically disordered segments.

Crystallographic B-factors measure how much each atom's electron density is smeared out, in Å². They rise in mobile loops and surface residues and fall in the buried interior. In AlphaFold models this column is repurposed to hold pLDDT instead.

Predicted aligned error is AlphaFold's pairwise confidence. Unlike pLDDT (per-residue), PAE is per-residue-pair and captures whether two parts of the structure are correctly placed relative to each other. Units are ångströms of expected positional error.